Protein AF-A0A7Y5G5Z8-F1 (afdb_monomer_lite)

Radius of gyration: 13.26 Å; chains: 1; bounding box: 36×25×39 Å

Foldseek 3Di:
DPPLLVVLLVLLVVLLVQQVPDLQCLQVSCQQCLLSLLPRDLVSFDPVLSVVSVVSNVLSVVQDDPPSPTRNGSPPDDSVVSVVVSVSSVVRSVVSVVVVVD

Structure (mmCIF, N/CA/C/O backbone):
data_AF-A0A7Y5G5Z8-F1
#
_entry.id   AF-A0A7Y5G5Z8-F1
#
loop_
_atom_site.group_PDB
_atom_site.id
_atom_site.type_symbol
_atom_site.label_atom_id
_atom_site.label_alt_id
_atom_site.label_comp_id
_atom_site.label_asym_id
_atom_site.label_entity_id
_atom_site.label_seq_id
_atom_site.pdbx_PDB_ins_code
_atom_site.Cartn_x
_atom_site.Cartn_y
_atom_site.Cartn_z
_atom_site.occupancy
_atom_site.B_iso_or_equiv
_atom_site.auth_seq_id
_atom_site.auth_comp_id
_atom_site.auth_asym_id
_atom_site.auth_atom_id
_atom_site.pdbx_PDB_model_num
ATOM 1 N N . MET A 1 1 ? -19.554 -0.733 12.398 1.00 53.22 1 MET A N 1
ATOM 2 C CA . MET A 1 1 ? -18.325 -0.384 11.650 1.00 53.22 1 MET A CA 1
ATOM 3 C C . MET A 1 1 ? -17.084 -1.178 12.110 1.00 53.22 1 MET A C 1
ATOM 5 O O . MET A 1 1 ? -15.979 -0.730 11.872 1.00 53.22 1 MET A O 1
ATOM 9 N N . GLY A 1 2 ? -17.213 -2.371 12.723 1.00 64.38 2 GLY A N 1
ATOM 10 C CA . GLY A 1 2 ? -16.061 -3.050 13.360 1.00 64.38 2 GLY A CA 1
ATOM 11 C C . GLY A 1 2 ? -15.370 -4.168 12.562 1.00 64.38 2 GLY A C 1
ATOM 12 O O . GLY A 1 2 ? -14.184 -4.398 12.748 1.00 64.38 2 GLY A O 1
ATOM 13 N N . GLN A 1 3 ? -16.068 -4.875 11.665 1.00 76.31 3 GLN A N 1
ATOM 14 C CA . GLN A 1 3 ? -15.500 -6.086 11.041 1.00 76.31 3 GLN A CA 1
ATOM 15 C C . GLN A 1 3 ? -14.611 -5.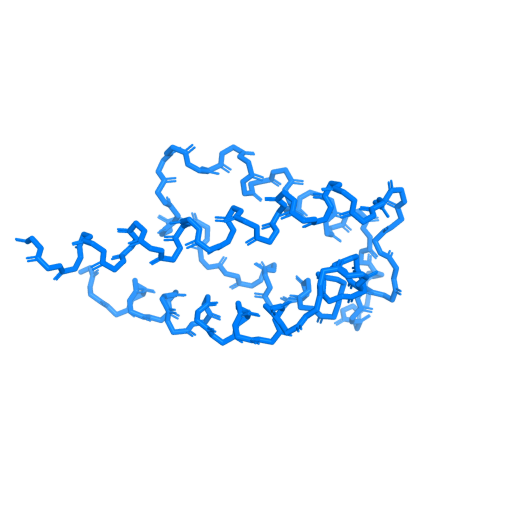798 9.821 1.00 76.31 3 GLN A C 1
ATOM 17 O O . GLN A 1 3 ? -13.586 -6.451 9.646 1.00 76.31 3 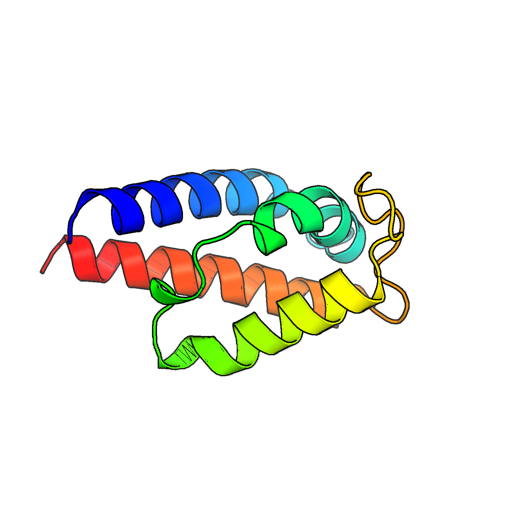GLN A O 1
ATOM 22 N N . MET A 1 4 ? -14.972 -4.810 8.993 1.00 82.06 4 MET A N 1
ATOM 23 C CA . MET A 1 4 ? -14.214 -4.485 7.776 1.00 82.06 4 MET A CA 1
ATOM 24 C C . MET A 1 4 ? -12.879 -3.796 8.097 1.00 82.06 4 MET A C 1
ATOM 26 O O . MET A 1 4 ? -11.854 -4.142 7.511 1.00 82.06 4 MET A O 1
ATOM 30 N N . LYS A 1 5 ? -12.868 -2.900 9.093 1.00 82.31 5 LYS A N 1
ATOM 31 C CA . LYS A 1 5 ? -11.648 -2.276 9.619 1.00 82.31 5 LYS A CA 1
ATOM 32 C C . LYS A 1 5 ? -10.682 -3.311 10.208 1.00 82.31 5 LYS A C 1
ATOM 34 O O . LYS A 1 5 ? -9.513 -3.325 9.833 1.00 82.31 5 LYS A O 1
ATOM 39 N N . ALA A 1 6 ? -11.168 -4.230 11.049 1.00 86.06 6 ALA A N 1
ATOM 40 C CA . ALA A 1 6 ? -10.349 -5.315 11.601 1.00 86.06 6 ALA A CA 1
ATOM 41 C C . ALA A 1 6 ? -9.750 -6.206 10.496 1.00 86.06 6 ALA A C 1
ATOM 43 O O . ALA A 1 6 ? -8.559 -6.517 10.520 1.00 86.06 6 ALA A O 1
ATOM 44 N N . TYR A 1 7 ? -10.548 -6.539 9.475 1.00 88.88 7 TYR A N 1
ATOM 45 C CA . TYR A 1 7 ? -10.074 -7.257 8.291 1.00 88.88 7 TYR A CA 1
ATOM 46 C C . TYR A 1 7 ? -8.976 -6.486 7.539 1.00 88.88 7 TYR A C 1
ATOM 48 O O . TYR A 1 7 ? -7.956 -7.072 7.172 1.00 88.88 7 TYR A O 1
ATOM 56 N N . LEU A 1 8 ? -9.140 -5.173 7.330 1.00 89.44 8 LEU A N 1
ATOM 57 C CA . LEU A 1 8 ? -8.119 -4.334 6.697 1.00 89.44 8 LEU A CA 1
ATOM 58 C C . LEU A 1 8 ? -6.815 -4.330 7.506 1.00 89.44 8 LEU A C 1
ATOM 60 O O . LEU A 1 8 ? -5.745 -4.521 6.928 1.00 89.44 8 LEU A O 1
ATOM 64 N N . ILE A 1 9 ? -6.892 -4.161 8.829 1.00 90.25 9 ILE A N 1
ATOM 65 C CA . ILE A 1 9 ? -5.722 -4.177 9.719 1.00 90.25 9 ILE A CA 1
ATOM 66 C C . ILE A 1 9 ? -5.000 -5.526 9.638 1.00 90.25 9 ILE A C 1
ATOM 68 O O . ILE A 1 9 ? -3.775 -5.557 9.500 1.00 90.25 9 ILE A O 1
ATOM 72 N N . GLU A 1 10 ? -5.735 -6.640 9.681 1.00 91.06 10 GLU A N 1
ATOM 73 C CA . GLU A 1 10 ? -5.168 -7.986 9.559 1.00 91.06 10 GLU A CA 1
ATOM 74 C C . GLU A 1 10 ? -4.454 -8.173 8.210 1.00 91.06 10 GLU A C 1
ATOM 76 O O . GLU A 1 10 ? -3.307 -8.632 8.156 1.00 91.06 10 GLU A O 1
ATOM 81 N N . LYS A 1 11 ? -5.095 -7.757 7.110 1.00 90.81 11 LYS A N 1
ATOM 82 C CA . LYS A 1 11 ? -4.518 -7.852 5.763 1.00 90.81 11 LYS A CA 1
ATOM 83 C C . LYS A 1 11 ? -3.278 -6.982 5.603 1.00 90.81 11 LYS A C 1
ATOM 85 O O . LYS A 1 11 ? -2.268 -7.483 5.105 1.00 90.81 11 LYS A O 1
ATOM 90 N N . LEU A 1 12 ? -3.325 -5.729 6.055 1.00 91.69 12 LEU A N 1
ATOM 91 C CA . LEU A 1 12 ? -2.174 -4.826 6.042 1.00 91.69 12 LEU A CA 1
ATOM 92 C C . LEU A 1 12 ? -1.030 -5.370 6.893 1.00 91.69 12 LEU A C 1
ATOM 94 O O . LEU A 1 12 ? 0.102 -5.375 6.427 1.00 91.69 12 LEU A O 1
ATOM 98 N N . SER A 1 13 ? -1.319 -5.912 8.078 1.00 90.75 13 SER A N 1
ATOM 99 C CA . SER A 1 13 ? -0.318 -6.556 8.934 1.00 90.75 13 SER A CA 1
ATOM 100 C C . SER A 1 13 ? 0.385 -7.707 8.208 1.00 90.75 13 SER A C 1
ATOM 102 O O . SER A 1 13 ? 1.615 -7.780 8.194 1.00 90.75 13 SER A O 1
ATOM 104 N N . GLY A 1 14 ? -0.374 -8.571 7.524 1.00 89.88 14 GLY A N 1
ATOM 105 C CA . GLY A 1 14 ? 0.187 -9.666 6.732 1.00 89.88 14 GLY A CA 1
ATOM 106 C C . GLY A 1 14 ? 1.029 -9.192 5.541 1.00 89.88 14 GLY A C 1
ATOM 107 O O . GLY A 1 14 ? 2.115 -9.726 5.310 1.00 89.88 14 GLY A O 1
ATOM 108 N N . ILE A 1 15 ? 0.548 -8.192 4.798 1.00 89.12 15 ILE A N 1
ATOM 109 C CA . ILE A 1 15 ? 1.268 -7.583 3.667 1.00 89.12 15 ILE A CA 1
ATOM 110 C C . ILE A 1 15 ? 2.574 -6.943 4.159 1.00 89.12 15 ILE A C 1
ATOM 112 O O . ILE A 1 15 ? 3.653 -7.258 3.657 1.00 89.12 15 ILE A O 1
ATOM 116 N N . ASN A 1 16 ? 2.497 -6.106 5.192 1.00 88.19 16 ASN A N 1
ATOM 117 C CA . ASN A 1 16 ? 3.637 -5.392 5.752 1.00 88.19 16 ASN A CA 1
ATOM 118 C C . ASN A 1 16 ? 4.684 -6.343 6.330 1.00 88.19 16 ASN A C 1
ATOM 120 O O . ASN A 1 16 ? 5.860 -6.175 6.019 1.00 88.19 16 ASN A O 1
ATOM 124 N N . TYR A 1 17 ? 4.280 -7.384 7.066 1.00 86.69 17 TYR A N 1
ATOM 125 C CA . TYR A 1 17 ? 5.191 -8.420 7.570 1.00 86.69 17 TYR A CA 1
ATOM 126 C C . TYR A 1 17 ? 6.005 -9.084 6.448 1.00 86.69 17 TYR A C 1
ATOM 128 O O . TYR A 1 17 ? 7.208 -9.304 6.584 1.00 86.69 17 TYR A O 1
ATOM 136 N N . ARG A 1 18 ? 5.378 -9.363 5.296 1.00 84.00 18 ARG A N 1
ATOM 137 C CA . ARG A 1 18 ? 6.073 -9.938 4.133 1.00 84.00 18 ARG A CA 1
ATOM 138 C C . ARG A 1 18 ? 6.976 -8.928 3.413 1.00 84.00 18 ARG A C 1
ATOM 140 O O . ARG A 1 18 ? 7.902 -9.337 2.709 1.00 84.00 18 ARG A O 1
ATOM 147 N N . MET A 1 19 ? 6.776 -7.622 3.602 1.00 82.62 19 MET A N 1
ATOM 148 C CA . MET A 1 19 ? 7.568 -6.568 2.953 1.00 82.62 19 MET A CA 1
ATOM 149 C C . MET A 1 19 ? 8.736 -6.031 3.798 1.00 82.62 19 MET A C 1
ATOM 151 O O . MET A 1 19 ? 9.768 -5.684 3.226 1.00 82.62 19 MET A O 1
ATOM 155 N N . THR A 1 20 ? 8.632 -5.991 5.128 1.00 70.50 20 THR A N 1
ATOM 156 C CA . THR A 1 20 ? 9.616 -5.344 6.027 1.00 70.50 20 THR A CA 1
ATOM 157 C C . THR A 1 20 ? 10.969 -6.044 6.137 1.00 70.50 20 THR A C 1
ATOM 159 O O . THR A 1 20 ? 11.902 -5.475 6.693 1.00 70.50 20 THR A O 1
ATOM 162 N N . VAL A 1 21 ? 11.126 -7.250 5.589 1.00 59.56 21 VAL A N 1
ATOM 163 C CA . VAL A 1 21 ? 12.326 -8.054 5.855 1.00 59.56 21 VAL A CA 1
ATOM 164 C C . VAL A 1 21 ? 13.594 -7.505 5.167 1.00 59.56 21 VAL A C 1
ATOM 166 O O . VAL A 1 21 ? 14.658 -7.664 5.747 1.00 59.56 21 VAL A O 1
ATOM 169 N N . HIS A 1 22 ? 13.537 -6.804 4.013 1.00 64.38 22 HIS A N 1
ATOM 170 C CA . HIS A 1 22 ? 14.735 -6.205 3.364 1.00 64.38 22 HIS A CA 1
ATOM 171 C C . HIS A 1 22 ? 14.423 -5.019 2.415 1.00 64.38 22 HIS A C 1
ATOM 173 O O . HIS A 1 22 ? 13.663 -5.189 1.459 1.00 64.38 22 HIS A O 1
ATOM 179 N N . GLU A 1 23 ? 15.087 -3.862 2.590 1.00 62.19 23 GLU A N 1
ATOM 180 C CA . GLU A 1 23 ? 14.897 -2.648 1.757 1.00 62.19 23 GLU A CA 1
ATOM 181 C C . GLU A 1 23 ? 15.443 -2.767 0.318 1.00 62.19 23 GLU A C 1
ATOM 183 O O . GLU A 1 23 ? 14.879 -2.185 -0.612 1.00 62.19 23 GLU A O 1
ATOM 188 N N . GLY A 1 24 ? 16.510 -3.550 0.106 1.00 74.38 24 GLY A N 1
ATOM 189 C CA . GLY A 1 24 ? 17.153 -3.724 -1.209 1.00 74.38 24 GLY A CA 1
ATOM 190 C C . GLY A 1 24 ? 16.246 -4.338 -2.286 1.00 74.38 24 GLY A C 1
ATOM 191 O O . GLY A 1 24 ? 16.482 -4.137 -3.476 1.00 74.38 24 GLY A O 1
ATOM 192 N N . ASP A 1 25 ? 15.164 -5.001 -1.867 1.00 82.56 25 ASP A N 1
ATOM 193 C CA . ASP A 1 25 ? 14.192 -5.689 -2.723 1.00 82.56 25 ASP A CA 1
ATOM 194 C C . ASP A 1 25 ? 12.792 -5.053 -2.686 1.00 82.56 25 ASP A C 1
ATOM 196 O O . ASP A 1 25 ? 11.809 -5.686 -3.081 1.00 82.56 25 ASP A O 1
ATOM 200 N N . ALA A 1 26 ? 12.673 -3.799 -2.234 1.00 85.12 26 ALA A N 1
ATOM 201 C CA . ALA A 1 26 ? 11.389 -3.117 -2.051 1.00 85.12 26 ALA A CA 1
ATOM 202 C C . ALA A 1 26 ? 10.454 -3.226 -3.269 1.00 85.12 26 ALA A C 1
ATOM 204 O O . ALA A 1 26 ? 9.281 -3.564 -3.121 1.00 85.12 26 ALA A O 1
ATOM 205 N N . LYS A 1 27 ? 10.970 -3.020 -4.490 1.00 86.50 27 LYS A N 1
ATOM 206 C CA . LYS A 1 27 ? 10.174 -3.160 -5.719 1.00 86.50 27 LYS A CA 1
ATOM 207 C C . LYS A 1 27 ? 9.629 -4.578 -5.889 1.00 86.50 27 LYS A C 1
ATOM 209 O O . LYS A 1 27 ? 8.455 -4.748 -6.204 1.00 86.50 27 LYS A O 1
ATOM 214 N N . ARG A 1 28 ? 10.486 -5.590 -5.721 1.00 85.12 28 ARG A N 1
ATOM 215 C CA . ARG A 1 28 ? 10.109 -6.999 -5.883 1.00 85.12 28 ARG A CA 1
ATOM 216 C C . ARG A 1 28 ? 9.052 -7.389 -4.854 1.00 85.12 28 ARG A C 1
ATOM 218 O O . ARG A 1 28 ? 8.082 -8.043 -5.211 1.00 85.12 28 ARG A O 1
ATOM 225 N N . ARG A 1 29 ? 9.220 -6.964 -3.602 1.00 86.06 29 ARG A N 1
ATOM 226 C CA . ARG A 1 29 ? 8.271 -7.241 -2.515 1.00 86.06 29 ARG A CA 1
ATOM 227 C C . ARG A 1 29 ? 6.917 -6.587 -2.764 1.00 86.06 29 ARG A C 1
ATOM 229 O O . ARG A 1 29 ? 5.900 -7.266 -2.683 1.00 86.06 29 ARG A O 1
ATOM 236 N N . LEU A 1 30 ? 6.918 -5.315 -3.164 1.00 87.94 30 LEU A N 1
ATOM 237 C CA . LEU A 1 30 ? 5.692 -4.615 -3.536 1.00 8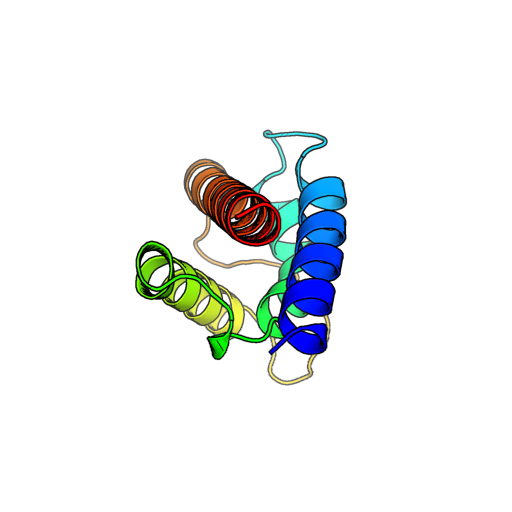7.94 30 LEU A CA 1
ATOM 238 C C . LEU A 1 30 ? 4.995 -5.300 -4.721 1.00 87.94 30 LEU A C 1
ATOM 240 O O . LEU A 1 30 ? 3.780 -5.438 -4.712 1.00 87.94 30 LEU A O 1
ATOM 244 N N . ALA A 1 31 ? 5.752 -5.780 -5.713 1.00 86.75 31 ALA A N 1
ATOM 245 C CA . ALA A 1 31 ? 5.201 -6.513 -6.854 1.00 86.75 31 ALA A CA 1
ATOM 246 C C . ALA A 1 31 ? 4.555 -7.852 -6.448 1.00 86.75 31 ALA A C 1
ATOM 248 O O . ALA A 1 31 ? 3.472 -8.177 -6.924 1.00 86.75 31 ALA A O 1
ATOM 249 N N . VAL A 1 32 ? 5.181 -8.609 -5.541 1.00 86.69 32 VAL A N 1
ATOM 250 C CA . VAL A 1 32 ? 4.627 -9.876 -5.027 1.00 86.69 32 VAL A CA 1
ATOM 251 C C . VAL A 1 32 ? 3.303 -9.650 -4.292 1.00 86.69 32 VAL A C 1
ATOM 253 O O . VAL A 1 32 ? 2.365 -10.424 -4.468 1.00 86.69 32 VAL A O 1
ATOM 256 N N . GLU A 1 33 ? 3.204 -8.573 -3.512 1.00 88.94 33 GLU A N 1
ATOM 257 C CA . GLU A 1 33 ? 2.006 -8.254 -2.727 1.00 88.94 33 GLU A CA 1
ATOM 258 C C . GLU A 1 33 ? 0.974 -7.403 -3.472 1.00 88.94 33 GLU A C 1
ATOM 260 O O . GLU A 1 33 ? -0.124 -7.198 -2.964 1.00 88.94 33 GLU A O 1
ATOM 265 N N . ALA A 1 34 ? 1.274 -6.917 -4.674 1.00 88.81 34 ALA A N 1
ATOM 266 C CA . ALA A 1 34 ? 0.424 -5.964 -5.382 1.00 88.81 34 ALA A CA 1
ATOM 267 C C . ALA A 1 34 ? -1.007 -6.472 -5.619 1.00 88.81 34 ALA A C 1
ATOM 269 O O . ALA A 1 34 ? -1.949 -5.697 -5.490 1.00 88.81 34 ALA A O 1
ATOM 270 N N . ALA A 1 35 ? -1.196 -7.770 -5.879 1.00 86.88 35 ALA A N 1
ATOM 271 C CA . ALA A 1 35 ? -2.536 -8.355 -5.972 1.00 86.88 35 ALA A CA 1
ATOM 272 C C . ALA A 1 35 ? -3.296 -8.276 -4.632 1.00 86.88 35 ALA A C 1
ATOM 274 O O . ALA A 1 35 ? -4.473 -7.932 -4.609 1.00 86.88 35 ALA A O 1
ATOM 275 N N . ASN A 1 36 ? -2.618 -8.526 -3.507 1.00 89.44 36 ASN A N 1
ATOM 276 C CA . ASN A 1 36 ? -3.213 -8.410 -2.173 1.00 89.44 36 ASN A CA 1
ATOM 277 C C . ASN A 1 36 ? -3.523 -6.950 -1.817 1.00 89.44 36 ASN A C 1
ATOM 279 O O . ASN A 1 36 ? -4.567 -6.680 -1.233 1.00 89.44 36 ASN A O 1
ATOM 283 N N . ILE A 1 37 ? -2.644 -6.019 -2.202 1.00 90.94 37 ILE A N 1
ATOM 284 C CA . ILE A 1 37 ? -2.836 -4.573 -2.021 1.00 90.94 37 ILE A CA 1
ATOM 285 C C . ILE A 1 37 ? -4.044 -4.084 -2.830 1.00 90.94 37 ILE A C 1
ATOM 287 O O . ILE A 1 37 ? -4.856 -3.315 -2.322 1.00 90.94 37 ILE A O 1
ATOM 291 N N . PHE A 1 38 ? -4.199 -4.554 -4.070 1.00 89.44 38 PHE A N 1
ATOM 292 C CA . PHE A 1 38 ? -5.309 -4.167 -4.944 1.00 89.44 38 PHE A CA 1
ATOM 293 C C . PHE A 1 38 ? -6.684 -4.599 -4.411 1.00 89.44 38 PHE A C 1
ATOM 295 O O . PHE A 1 38 ? -7.686 -3.946 -4.691 1.00 89.44 38 PHE A O 1
ATOM 302 N N . LEU A 1 39 ? -6.728 -5.673 -3.617 1.00 89.00 39 LEU A N 1
ATOM 303 C CA . LEU A 1 39 ? -7.947 -6.211 -3.006 1.00 89.00 39 LEU A CA 1
ATOM 304 C C . LEU A 1 39 ? -8.317 -5.555 -1.665 1.00 89.00 39 LEU A C 1
ATOM 306 O O . LEU A 1 39 ? -9.305 -5.956 -1.048 1.00 89.00 39 LEU A O 1
ATOM 310 N N . LEU A 1 40 ? -7.541 -4.582 -1.182 1.00 90.50 40 LEU A N 1
ATOM 311 C CA . LEU A 1 40 ? -7.847 -3.911 0.080 1.00 90.50 40 LEU A CA 1
ATOM 312 C C . LEU A 1 40 ? -9.103 -3.021 -0.049 1.00 90.50 40 LEU A C 1
ATOM 314 O O . LEU A 1 40 ? -9.284 -2.344 -1.067 1.00 90.50 40 LEU A O 1
ATOM 318 N N . PRO A 1 41 ? -9.972 -2.979 0.980 1.00 89.25 41 PRO A N 1
ATOM 319 C CA . PRO A 1 41 ? -11.155 -2.123 0.989 1.00 89.25 41 PRO A CA 1
ATOM 320 C C . PRO A 1 41 ? -10.759 -0.639 1.047 1.00 89.25 41 PRO A C 1
ATOM 322 O O . PRO A 1 41 ? -10.486 -0.093 2.110 1.00 89.25 41 PRO A O 1
ATOM 325 N N . LYS A 1 42 ? -10.756 0.033 -0.111 1.00 88.19 42 LYS A N 1
ATOM 326 C CA . LYS A 1 42 ? -10.314 1.436 -0.253 1.00 88.19 42 LYS A CA 1
ATOM 327 C C . LYS A 1 42 ? -11.075 2.430 0.636 1.00 88.19 42 LYS A C 1
ATOM 329 O O . LYS A 1 42 ? -10.500 3.422 1.048 1.00 88.19 42 LYS A O 1
ATOM 334 N N . HIS A 1 43 ? -12.348 2.155 0.921 1.00 87.75 43 HIS A N 1
ATOM 335 C CA . HIS A 1 43 ? -13.222 3.013 1.733 1.00 87.75 43 HIS A CA 1
ATOM 336 C C . HIS A 1 43 ? -12.887 2.997 3.232 1.00 87.75 43 HIS A C 1
ATOM 338 O O . HIS A 1 43 ? -13.421 3.807 3.977 1.00 87.75 43 HIS A O 1
ATOM 344 N N . GLU A 1 44 ? -12.041 2.066 3.673 1.00 89.62 44 GLU A N 1
ATOM 345 C CA . GLU A 1 44 ? -11.566 1.971 5.058 1.00 89.62 44 GLU A CA 1
ATOM 346 C C . GLU A 1 44 ? -10.177 2.619 5.230 1.00 89.62 44 GLU A C 1
ATOM 348 O O . GLU A 1 44 ? -9.600 2.573 6.313 1.00 89.62 44 GLU A O 1
ATOM 353 N N . ILE A 1 45 ? -9.604 3.192 4.165 1.00 91.62 45 ILE A N 1
ATOM 354 C CA . ILE A 1 45 ? -8.317 3.893 4.220 1.00 91.62 45 ILE A CA 1
ATOM 355 C C . ILE A 1 45 ? -8.544 5.290 4.817 1.00 91.62 45 ILE A C 1
ATOM 357 O O . ILE A 1 45 ? -9.469 5.973 4.379 1.00 91.62 45 ILE A O 1
ATOM 361 N N . PRO A 1 46 ? -7.718 5.750 5.777 1.00 92.50 46 PRO A N 1
ATOM 362 C CA . PRO A 1 46 ? -7.853 7.096 6.326 1.00 92.50 46 PRO A CA 1
ATOM 363 C C . PRO A 1 46 ? -7.688 8.179 5.248 1.00 92.50 46 PRO A C 1
ATOM 365 O O . PRO A 1 46 ? -6.863 8.050 4.333 1.00 92.50 46 PRO A O 1
ATOM 368 N N . VAL A 1 47 ? -8.477 9.250 5.364 1.00 92.00 47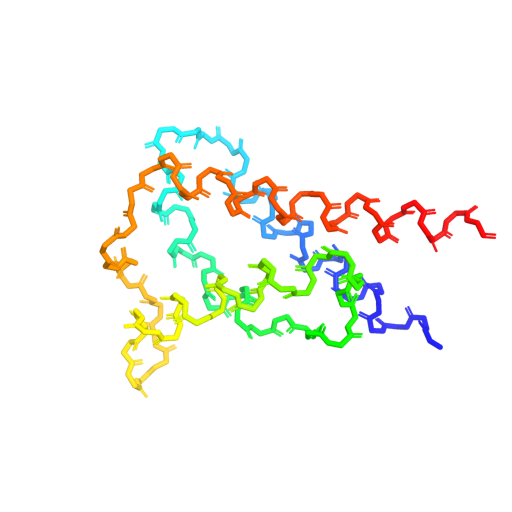 VAL A N 1
ATOM 369 C CA . VAL A 1 47 ? -8.642 10.303 4.343 1.00 92.00 47 VAL A CA 1
ATOM 370 C C . VAL A 1 47 ? -7.308 10.956 3.960 1.00 92.00 47 VAL A C 1
ATOM 372 O O . VAL A 1 47 ? -7.059 11.263 2.794 1.00 92.00 47 VAL A O 1
ATOM 375 N N . GLU A 1 48 ? -6.408 11.129 4.921 1.00 93.75 48 GLU A N 1
ATOM 376 C CA . GLU A 1 48 ? -5.072 11.693 4.739 1.00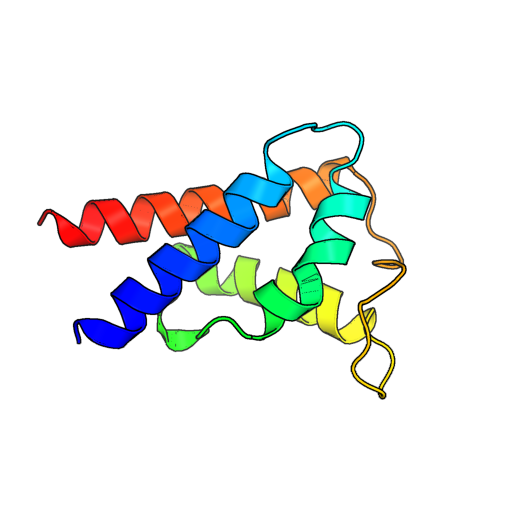 93.75 48 GLU A CA 1
ATOM 377 C C . GLU A 1 48 ? -4.168 10.851 3.819 1.00 93.75 48 GLU A C 1
ATOM 379 O O . GLU A 1 48 ? -3.255 11.393 3.187 1.00 93.75 48 GLU A O 1
ATOM 384 N N . TYR A 1 49 ? -4.447 9.550 3.683 1.00 94.88 49 TYR A N 1
ATOM 385 C CA . TYR A 1 49 ? -3.674 8.619 2.861 1.00 94.88 49 TYR A CA 1
ATOM 386 C C . TYR A 1 49 ? -4.353 8.257 1.535 1.00 94.88 49 TYR A C 1
ATOM 388 O O . TYR A 1 49 ? -3.672 7.758 0.634 1.00 94.88 49 TYR A O 1
ATOM 396 N N . GLU A 1 50 ? -5.652 8.529 1.366 1.00 93.06 50 GLU A N 1
ATOM 397 C CA . GLU A 1 50 ? -6.451 8.111 0.200 1.00 93.06 50 GLU A CA 1
ATOM 398 C C . GLU A 1 50 ? -5.780 8.436 -1.139 1.00 93.06 50 GLU A C 1
ATOM 400 O O . GLU A 1 50 ? -5.642 7.570 -2.003 1.00 93.06 50 GLU A O 1
ATOM 405 N N . LYS A 1 51 ? -5.297 9.672 -1.313 1.00 93.81 51 LYS A N 1
ATOM 406 C CA . LYS A 1 51 ? -4.670 10.111 -2.570 1.00 93.81 51 LYS A CA 1
ATOM 407 C C . LYS A 1 51 ? -3.399 9.324 -2.895 1.00 93.81 51 LYS A C 1
ATOM 409 O O . LYS A 1 51 ? -3.150 8.984 -4.051 1.00 93.81 51 LYS A O 1
ATOM 414 N N . GLN A 1 52 ? -2.570 9.068 -1.887 1.00 93.75 52 GLN A N 1
ATOM 415 C CA . GLN A 1 52 ? -1.314 8.337 -2.057 1.00 93.75 52 GLN A CA 1
ATOM 416 C C . GLN A 1 52 ? -1.588 6.851 -2.304 1.00 93.75 52 GLN A C 1
ATOM 418 O O . GLN A 1 52 ? -0.931 6.230 -3.141 1.00 93.75 52 GLN A O 1
ATOM 423 N N . PHE A 1 53 ? -2.592 6.305 -1.616 1.00 94.50 53 PHE A N 1
ATOM 424 C CA . PHE A 1 53 ? -3.035 4.929 -1.775 1.00 94.50 53 PHE A CA 1
ATOM 425 C C . PHE A 1 53 ? -3.651 4.688 -3.158 1.00 94.50 53 PHE A C 1
ATOM 427 O O . PHE A 1 53 ? -3.312 3.708 -3.818 1.00 94.50 53 PHE A O 1
ATOM 434 N N . GLN A 1 54 ? -4.467 5.615 -3.663 1.00 93.75 54 GLN A N 1
ATOM 435 C CA . GLN A 1 54 ? -4.997 5.536 -5.023 1.00 93.75 54 GLN A CA 1
ATOM 436 C C . GLN A 1 54 ? -3.872 5.565 -6.069 1.00 93.75 54 GLN A C 1
ATOM 438 O O . GLN A 1 54 ? -3.873 4.737 -6.973 1.00 93.75 54 GLN A O 1
ATOM 443 N N . GLY A 1 55 ? -2.851 6.413 -5.900 1.00 91.81 55 GLY A N 1
ATOM 444 C CA . GLY A 1 55 ? -1.688 6.417 -6.798 1.00 91.81 55 GLY A CA 1
ATOM 445 C C . GLY A 1 55 ? -0.901 5.096 -6.807 1.00 91.81 55 GLY A C 1
ATOM 446 O O . GLY A 1 55 ? -0.366 4.698 -7.843 1.00 91.81 55 GLY A O 1
ATOM 447 N N . LEU A 1 56 ? -0.853 4.381 -5.676 1.00 91.88 56 LEU A N 1
ATOM 448 C CA . LEU A 1 56 ? -0.303 3.024 -5.614 1.00 91.88 56 LEU A CA 1
ATOM 449 C C . LEU A 1 56 ? -1.165 2.035 -6.410 1.00 91.88 56 LEU A C 1
ATOM 451 O O . LEU A 1 56 ? -0.628 1.212 -7.151 1.00 91.88 56 LEU A O 1
ATOM 455 N N . LEU A 1 57 ? -2.487 2.121 -6.276 1.00 91.00 57 LEU A N 1
ATOM 456 C CA . LEU A 1 57 ? -3.423 1.252 -6.985 1.00 91.00 57 LEU A CA 1
ATOM 457 C C . LEU A 1 57 ? -3.364 1.463 -8.498 1.00 91.00 57 LEU A C 1
ATOM 459 O O . LEU A 1 57 ? -3.276 0.475 -9.219 1.00 91.00 57 LEU A O 1
ATOM 463 N N . ASP A 1 58 ? -3.314 2.712 -8.962 1.00 90.00 58 ASP A N 1
ATOM 464 C CA . ASP A 1 58 ? -3.174 3.045 -10.387 1.00 90.00 58 ASP A CA 1
ATOM 465 C C . ASP A 1 58 ? -1.879 2.451 -10.966 1.00 90.00 58 ASP A C 1
ATOM 467 O O . ASP A 1 58 ? -1.847 1.908 -12.072 1.00 90.00 58 ASP A O 1
ATOM 471 N N . LEU A 1 59 ? -0.788 2.510 -10.194 1.00 89.00 59 LEU A N 1
ATOM 472 C CA . LEU A 1 59 ? 0.501 1.941 -10.584 1.00 89.00 59 LEU A CA 1
ATOM 473 C C . LEU A 1 59 ? 0.445 0.413 -10.686 1.00 89.00 59 LEU A C 1
ATOM 475 O O . LEU A 1 59 ? 1.024 -0.176 -11.607 1.00 89.00 59 LEU A O 1
ATOM 479 N N . ILE A 1 60 ? -0.221 -0.228 -9.726 1.00 88.25 60 ILE A N 1
ATOM 480 C CA . ILE A 1 60 ? -0.433 -1.675 -9.709 1.00 88.25 60 ILE A CA 1
ATOM 481 C C . ILE A 1 60 ? -1.308 -2.091 -10.895 1.00 88.25 60 ILE A C 1
ATOM 483 O O . ILE A 1 60 ? -0.934 -3.010 -11.619 1.00 88.25 60 ILE A O 1
ATOM 487 N N . GLU A 1 61 ? -2.422 -1.399 -11.123 1.00 86.12 61 GLU A N 1
ATOM 488 C CA . GLU A 1 61 ? -3.363 -1.655 -12.215 1.00 86.12 61 GLU A CA 1
ATOM 489 C C . GLU A 1 61 ? -2.674 -1.545 -13.579 1.00 86.12 61 GLU A C 1
ATOM 491 O O . GLU A 1 61 ? -2.737 -2.480 -14.374 1.00 86.12 61 GLU A O 1
ATOM 496 N N . ALA A 1 62 ? -1.889 -0.487 -13.801 1.00 84.50 62 ALA A N 1
ATOM 497 C CA . ALA A 1 62 ? -1.085 -0.318 -15.014 1.00 84.50 62 ALA A CA 1
ATOM 498 C C . ALA A 1 62 ? -0.023 -1.420 -15.221 1.00 84.50 62 ALA A C 1
ATOM 500 O O . ALA A 1 62 ? 0.511 -1.580 -16.321 1.00 84.50 62 ALA A O 1
ATOM 501 N N . SER A 1 63 ? 0.314 -2.166 -14.165 1.00 80.44 63 SER A N 1
ATOM 502 C CA . SER A 1 63 ? 1.346 -3.207 -14.169 1.00 80.44 63 SER A CA 1
ATOM 503 C C . SER A 1 63 ? 0.790 -4.635 -14.147 1.00 80.44 63 SER A C 1
ATOM 505 O O . SER A 1 63 ? 1.566 -5.580 -14.325 1.00 80.44 63 SER A O 1
ATOM 507 N N . MET A 1 64 ? -0.513 -4.828 -13.918 1.00 75.81 64 MET A N 1
ATOM 508 C CA . MET A 1 64 ? -1.132 -6.153 -13.890 1.00 75.81 64 MET A CA 1
ATOM 509 C C . MET A 1 64 ? -1.518 -6.610 -15.305 1.00 75.81 64 MET A C 1
ATOM 511 O O . MET A 1 64 ? -2.127 -5.851 -16.058 1.00 75.81 64 MET A O 1
ATOM 515 N N . PRO A 1 65 ? -1.193 -7.854 -15.708 1.00 64.44 65 PRO A N 1
ATOM 516 C CA . PRO A 1 65 ? -1.777 -8.424 -16.913 1.00 64.44 65 PRO A CA 1
ATOM 517 C C . PRO A 1 65 ? -3.283 -8.629 -16.696 1.00 64.44 65 PRO A C 1
ATOM 519 O O . PRO A 1 65 ? -3.700 -9.036 -15.612 1.00 64.44 65 PRO A O 1
ATOM 522 N N . PHE A 1 66 ? -4.085 -8.432 -17.748 1.00 56.56 66 PHE A N 1
ATOM 523 C CA . PHE A 1 66 ? -5.555 -8.571 -17.753 1.00 56.56 66 PHE A CA 1
ATOM 524 C C . PHE A 1 66 ? -6.096 -9.927 -17.234 1.00 56.56 66 PHE A C 1
ATOM 526 O O . PHE A 1 66 ? -7.299 -10.075 -17.049 1.00 56.56 66 PHE A O 1
ATOM 533 N N . ASN A 1 67 ? -5.224 -10.903 -16.954 1.00 57.62 67 ASN A N 1
ATOM 534 C CA . ASN A 1 67 ? -5.574 -12.277 -16.593 1.00 57.62 67 ASN A CA 1
ATOM 535 C C . ASN A 1 67 ? -5.275 -12.626 -15.117 1.00 57.62 67 ASN A C 1
ATOM 537 O O . ASN A 1 67 ? -5.244 -13.801 -14.760 1.00 57.62 67 ASN A O 1
ATOM 541 N N . GLY A 1 68 ? -5.043 -11.631 -14.252 1.00 53.03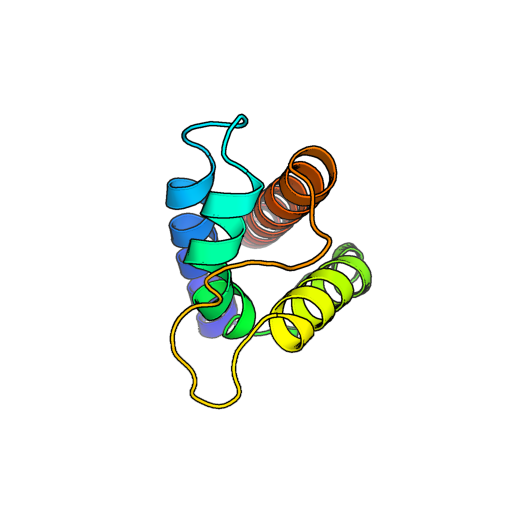 68 GLY A N 1
ATOM 542 C CA . GLY A 1 68 ? -5.187 -11.788 -12.794 1.00 53.03 68 GLY A CA 1
ATOM 543 C C . GLY A 1 68 ? -4.088 -12.562 -12.055 1.00 53.03 68 GLY A C 1
ATOM 544 O O . GLY A 1 68 ? -4.230 -12.824 -10.862 1.00 53.03 68 GLY A O 1
ATOM 545 N N . LEU A 1 69 ? -2.982 -12.911 -12.712 1.00 55.78 69 LEU A N 1
ATOM 546 C CA . LEU A 1 69 ? -1.862 -13.597 -12.068 1.00 55.78 69 LEU A CA 1
ATOM 547 C C . LEU A 1 69 ? -0.698 -12.629 -11.895 1.00 55.78 69 LEU A C 1
ATOM 549 O O . LEU A 1 69 ? -0.099 -12.194 -12.874 1.00 55.78 69 LEU A O 1
ATOM 553 N N . THR A 1 70 ? -0.476 -12.286 -10.624 1.00 55.03 70 THR A N 1
ATOM 554 C CA . THR A 1 70 ? 0.670 -11.612 -9.995 1.00 55.03 70 THR A CA 1
ATOM 555 C C . THR A 1 70 ? 1.456 -10.670 -10.915 1.00 55.03 70 THR A C 1
ATOM 557 O O . THR A 1 70 ? 2.164 -11.147 -11.806 1.00 55.03 70 THR A O 1
ATOM 560 N N . PRO A 1 71 ? 1.435 -9.340 -10.697 1.00 57.66 71 PRO A N 1
ATOM 561 C CA . PRO A 1 71 ? 2.269 -8.443 -11.485 1.00 57.66 71 PRO A CA 1
ATOM 562 C C . PRO A 1 71 ? 3.737 -8.841 -11.309 1.00 57.66 71 PRO A C 1
ATOM 564 O O . PRO A 1 71 ? 4.358 -8.650 -10.267 1.00 57.66 71 PRO A O 1
ATOM 567 N N . THR A 1 72 ? 4.301 -9.428 -12.361 1.00 58.03 72 THR A N 1
ATOM 568 C CA . THR A 1 72 ? 5.683 -9.918 -12.382 1.00 58.03 72 THR A CA 1
ATOM 569 C C . THR A 1 72 ? 6.677 -8.763 -12.415 1.00 58.03 72 THR A C 1
ATOM 571 O O . THR A 1 72 ? 7.856 -8.947 -12.110 1.00 58.03 72 THR A O 1
ATOM 574 N N . ASN A 1 73 ? 6.221 -7.554 -12.768 1.00 67.44 73 ASN A N 1
ATOM 575 C CA . ASN A 1 73 ? 7.056 -6.366 -12.784 1.00 67.44 73 ASN A CA 1
ATOM 576 C C . ASN A 1 73 ? 6.209 -5.086 -12.696 1.00 67.44 73 ASN A C 1
ATOM 578 O O . ASN A 1 73 ? 5.493 -4.760 -13.640 1.00 67.44 73 ASN A O 1
ATOM 582 N N . LEU A 1 74 ? 6.345 -4.324 -11.605 1.00 77.81 74 LEU A N 1
ATOM 583 C CA . LEU A 1 74 ? 5.843 -2.947 -11.536 1.00 77.81 74 LEU A CA 1
ATOM 584 C C . LEU A 1 74 ? 6.706 -2.073 -12.462 1.00 77.81 74 LEU A C 1
ATOM 586 O O . LEU A 1 74 ? 7.791 -1.611 -12.080 1.00 77.81 74 LEU A O 1
ATOM 590 N N . LYS A 1 75 ? 6.300 -1.960 -13.733 1.00 71.00 75 LYS A N 1
ATOM 591 C CA . LYS A 1 75 ? 7.078 -1.277 -14.778 1.00 71.00 75 LYS A CA 1
ATOM 592 C C . LYS A 1 75 ? 7.250 0.197 -14.406 1.00 71.00 75 LYS A C 1
ATOM 594 O O . LYS A 1 75 ? 6.330 0.844 -13.930 1.00 71.00 75 LYS A O 1
ATOM 599 N N . GLY A 1 76 ? 8.460 0.726 -14.587 1.00 72.62 76 GLY A N 1
ATOM 600 C CA . GLY A 1 76 ? 8.784 2.117 -14.239 1.00 72.62 76 GLY A CA 1
ATOM 601 C C . GLY A 1 76 ? 9.011 2.389 -12.745 1.00 72.62 76 GLY A C 1
ATOM 602 O O . GLY A 1 76 ? 9.556 3.439 -12.408 1.00 72.62 76 GLY A O 1
ATOM 603 N N . LEU A 1 77 ? 8.703 1.446 -11.845 1.00 82.31 77 LEU A N 1
ATOM 604 C CA . LEU A 1 77 ? 8.967 1.609 -10.417 1.00 82.31 77 LEU A CA 1
ATOM 605 C C . LEU A 1 77 ? 10.403 1.189 -10.064 1.00 82.31 77 LEU A C 1
ATOM 607 O O . LEU A 1 77 ? 10.827 0.064 -10.339 1.00 82.31 77 LEU A O 1
ATOM 611 N N . ARG A 1 78 ? 11.155 2.099 -9.435 1.00 83.06 78 ARG A N 1
ATOM 612 C CA . ARG A 1 78 ? 12.477 1.832 -8.836 1.00 83.06 78 ARG A CA 1
ATOM 613 C C . ARG A 1 78 ? 12.331 1.545 -7.335 1.00 83.06 78 ARG A C 1
ATOM 615 O O . ARG A 1 78 ? 11.297 1.846 -6.745 1.00 83.06 78 ARG A O 1
ATOM 622 N N . ASN A 1 79 ? 13.381 1.021 -6.702 1.00 81.19 79 ASN A N 1
ATOM 623 C CA . ASN A 1 79 ? 13.366 0.717 -5.266 1.00 81.19 79 ASN A CA 1
ATOM 624 C C . ASN A 1 79 ? 13.042 1.929 -4.367 1.00 81.19 79 ASN A C 1
ATOM 626 O O . ASN A 1 79 ? 12.181 1.771 -3.509 1.00 81.19 79 ASN A O 1
ATOM 630 N N . PRO A 1 80 ? 13.614 3.140 -4.548 1.00 82.69 80 PRO A N 1
ATOM 631 C CA . PRO A 1 80 ? 13.324 4.242 -3.626 1.00 82.69 80 PRO A CA 1
ATOM 632 C C . PRO A 1 80 ? 11.844 4.673 -3.627 1.00 82.69 80 PRO A C 1
ATOM 634 O O . PRO A 1 80 ? 11.272 4.822 -2.549 1.00 82.69 80 PRO A O 1
ATOM 637 N N . PRO A 1 81 ? 11.165 4.809 -4.786 1.00 84.94 81 PRO A N 1
ATOM 638 C CA . PRO A 1 81 ? 9.713 4.983 -4.803 1.00 84.94 81 PRO A CA 1
ATOM 639 C C . PRO A 1 81 ? 8.931 3.794 -4.218 1.00 84.94 81 PRO A C 1
ATOM 641 O O . PRO A 1 81 ? 7.933 4.014 -3.542 1.00 84.94 81 PRO A O 1
ATOM 644 N N . ALA A 1 82 ? 9.387 2.550 -4.412 1.00 86.88 82 ALA A N 1
ATOM 645 C CA . ALA A 1 82 ? 8.749 1.383 -3.795 1.00 86.88 82 ALA A CA 1
ATOM 646 C C . ALA A 1 82 ? 8.825 1.422 -2.258 1.00 86.88 82 ALA A C 1
ATOM 648 O O . ALA A 1 82 ? 7.839 1.122 -1.593 1.00 86.88 82 ALA A O 1
ATOM 649 N N . VAL A 1 83 ? 9.950 1.871 -1.690 1.00 87.31 83 VAL A N 1
ATOM 650 C CA . VAL A 1 83 ? 10.095 2.083 -0.239 1.00 87.31 83 VAL A CA 1
ATOM 651 C C . VAL A 1 83 ? 9.073 3.099 0.273 1.00 87.31 83 VAL A C 1
ATOM 653 O O . VAL A 1 83 ? 8.503 2.890 1.339 1.00 87.31 83 VAL A O 1
ATOM 656 N N . LYS A 1 84 ? 8.791 4.173 -0.480 1.00 90.38 84 LYS A N 1
ATOM 657 C CA . LYS A 1 84 ? 7.757 5.152 -0.094 1.00 90.38 84 LYS A CA 1
ATOM 658 C C . LYS A 1 84 ? 6.373 4.510 0.014 1.00 90.38 84 LYS A C 1
ATOM 660 O O . LYS A 1 84 ? 5.667 4.781 0.974 1.00 90.38 84 LYS A O 1
ATOM 665 N N . TYR A 1 85 ? 6.011 3.637 -0.924 1.00 90.88 85 TYR A N 1
ATOM 666 C CA . TYR A 1 85 ? 4.731 2.928 -0.873 1.00 90.88 85 TYR A CA 1
ATOM 667 C C . TYR A 1 85 ? 4.667 1.873 0.234 1.00 90.88 85 TYR A C 1
ATOM 669 O O . TYR A 1 85 ? 3.622 1.703 0.848 1.00 90.88 85 TYR A O 1
ATOM 677 N N . ILE A 1 86 ? 5.778 1.204 0.547 1.00 90.25 86 ILE A N 1
ATOM 678 C CA . ILE A 1 86 ? 5.841 0.308 1.711 1.00 90.25 86 ILE A CA 1
ATOM 679 C C . ILE A 1 86 ? 5.639 1.103 3.009 1.00 90.25 86 ILE A C 1
ATOM 681 O O . ILE A 1 86 ? 4.872 0.680 3.867 1.00 90.25 86 ILE A O 1
ATOM 685 N N . LYS A 1 87 ? 6.280 2.273 3.140 1.00 90.88 87 LYS A N 1
ATOM 686 C CA . LYS A 1 87 ? 6.091 3.167 4.296 1.00 90.88 87 LYS A CA 1
ATOM 687 C C . LYS A 1 87 ? 4.647 3.648 4.415 1.00 90.88 87 LYS A C 1
ATOM 689 O O . LYS A 1 87 ? 4.078 3.521 5.485 1.00 90.88 87 LYS A O 1
ATOM 694 N N . LEU A 1 88 ? 4.028 4.055 3.306 1.00 93.75 88 LEU A N 1
ATOM 695 C CA . LEU A 1 88 ? 2.605 4.398 3.265 1.00 93.75 88 LEU A CA 1
ATOM 696 C C . LEU A 1 88 ? 1.718 3.286 3.853 1.00 93.75 88 LEU A C 1
ATOM 698 O O . LEU A 1 88 ? 0.839 3.561 4.659 1.00 93.75 88 LEU A O 1
ATOM 702 N N . LEU A 1 89 ? 1.948 2.025 3.474 1.00 93.75 89 LEU A N 1
ATOM 703 C CA . LEU A 1 89 ? 1.159 0.893 3.976 1.00 93.75 89 LEU A CA 1
ATOM 704 C C . LEU A 1 89 ? 1.391 0.625 5.474 1.00 93.75 89 LEU A C 1
ATOM 706 O O . LEU A 1 89 ? 0.474 0.174 6.162 1.00 93.75 89 LEU A O 1
ATOM 710 N N . LEU A 1 90 ? 2.595 0.896 5.986 1.00 92.19 90 LEU A N 1
ATOM 711 C CA . LEU A 1 90 ? 2.908 0.835 7.419 1.00 92.19 90 LEU A CA 1
ATOM 712 C C . LEU A 1 90 ? 2.240 1.974 8.200 1.00 92.19 90 LEU A C 1
ATOM 714 O O . LEU A 1 90 ? 1.713 1.733 9.288 1.00 92.19 90 LEU A O 1
ATOM 718 N N . ASP A 1 91 ? 2.232 3.181 7.637 1.00 93.00 91 ASP A N 1
ATOM 719 C CA . ASP A 1 91 ? 1.612 4.365 8.233 1.00 93.00 91 ASP A CA 1
ATOM 720 C C . ASP A 1 91 ? 0.090 4.176 8.324 1.00 93.00 91 ASP A C 1
ATOM 722 O O . ASP A 1 91 ? -0.467 4.279 9.414 1.00 93.00 91 ASP A O 1
ATOM 726 N N . ILE A 1 92 ? -0.563 3.742 7.234 1.00 93.50 92 ILE A N 1
ATOM 727 C CA . ILE A 1 92 ? -2.000 3.406 7.220 1.00 93.50 92 ILE A CA 1
ATOM 728 C C . ILE A 1 92 ? -2.327 2.356 8.290 1.00 93.50 92 ILE A C 1
ATOM 730 O O . ILE A 1 92 ? -3.290 2.504 9.038 1.00 93.50 92 ILE A O 1
ATOM 734 N N . GLN A 1 93 ? -1.531 1.284 8.389 1.00 92.12 93 GLN A N 1
ATOM 735 C CA . GLN A 1 93 ? -1.752 0.253 9.406 1.00 92.12 93 GLN A CA 1
ATOM 736 C C . GLN A 1 93 ? -1.644 0.826 10.826 1.00 92.12 93 GLN A C 1
ATOM 738 O O . GLN A 1 93 ? -2.423 0.444 11.700 1.00 92.12 93 GLN A O 1
ATOM 743 N N . SER A 1 94 ? -0.656 1.687 11.070 1.00 91.31 94 SER A N 1
ATOM 744 C CA . SER A 1 94 ? -0.423 2.284 12.387 1.00 91.31 94 SER A CA 1
ATOM 745 C C . SER A 1 94 ? -1.577 3.201 12.780 1.00 91.31 94 SER A C 1
ATOM 747 O O . SER A 1 94 ? -2.102 3.076 13.883 1.00 91.31 94 SER A O 1
ATOM 749 N N . GLU A 1 95 ? -2.040 4.032 11.848 1.00 91.81 95 GLU A N 1
ATOM 750 C CA . GLU A 1 95 ? -3.170 4.935 12.058 1.00 91.81 95 GLU A CA 1
ATOM 751 C C . GLU A 1 95 ? -4.465 4.174 12.369 1.00 91.81 95 GLU A C 1
ATOM 753 O O . GLU A 1 95 ? -5.186 4.488 13.316 1.00 91.81 95 GLU A O 1
ATOM 758 N N . LEU A 1 96 ? -4.745 3.102 11.624 1.00 89.88 96 LEU A N 1
ATOM 759 C CA . LEU A 1 96 ? -5.939 2.290 11.854 1.00 89.88 96 LEU A CA 1
ATOM 760 C C . LEU A 1 96 ? -5.944 1.620 13.234 1.00 89.88 96 LEU A C 1
ATOM 762 O O . LEU A 1 96 ? -7.011 1.530 13.842 1.00 89.88 96 LEU A O 1
ATOM 766 N N . LYS A 1 97 ? -4.770 1.187 13.719 1.00 88.00 97 LYS A N 1
ATOM 767 C CA . LYS A 1 97 ? -4.592 0.604 15.058 1.00 88.00 97 LYS A CA 1
ATOM 768 C C . LYS A 1 97 ? -4.713 1.640 16.174 1.00 88.00 97 LYS A C 1
ATOM 770 O O . LYS A 1 97 ? -5.251 1.320 17.229 1.00 88.00 97 LYS A O 1
ATOM 775 N N . ASN A 1 98 ? -4.223 2.862 15.969 1.00 84.38 98 ASN A N 1
ATOM 776 C CA . ASN A 1 98 ? -4.352 3.933 16.961 1.00 84.38 98 ASN A CA 1
ATOM 777 C C . ASN A 1 98 ? -5.829 4.295 17.166 1.00 84.38 98 ASN A C 1
ATOM 779 O O . ASN A 1 98 ? -6.315 4.245 18.288 1.00 84.38 98 ASN A O 1
ATOM 783 N N . ASN A 1 99 ? -6.570 4.467 16.069 1.00 74.38 99 ASN A N 1
ATOM 784 C CA . ASN A 1 99 ? -8.016 4.719 16.071 1.00 74.38 99 ASN A CA 1
ATOM 785 C C . ASN A 1 99 ? -8.880 3.510 16.513 1.00 74.38 99 ASN A C 1
ATOM 787 O O . ASN A 1 99 ? -10.096 3.528 16.328 1.00 74.38 99 ASN A O 1
ATOM 791 N N . GLU A 1 100 ? -8.288 2.388 16.931 1.00 65.12 100 GLU A N 1
ATOM 792 C CA . GLU A 1 100 ? -8.997 1.263 17.570 1.00 65.12 100 GLU A CA 1
ATOM 793 C C . GLU A 1 100 ? -8.941 1.339 19.105 1.00 65.12 100 GLU A C 1
ATOM 795 O O . GLU A 1 100 ? -9.717 0.659 19.770 1.00 65.12 100 GLU A O 1
ATOM 800 N N . ASN A 1 101 ? -8.016 2.134 19.656 1.00 58.09 101 ASN A N 1
ATOM 801 C CA . ASN A 1 101 ? -7.780 2.259 21.097 1.00 58.09 101 ASN A CA 1
ATOM 802 C C . ASN A 1 101 ? -8.379 3.538 21.714 1.00 58.09 101 ASN A C 1
ATOM 804 O O . ASN A 1 101 ? -8.287 3.698 22.931 1.00 58.09 101 ASN A O 1
ATOM 808 N N . ASP A 1 102 ? -8.980 4.401 20.889 1.00 51.19 102 ASP A N 1
ATOM 809 C CA . ASP A 1 102 ? -9.783 5.572 21.280 1.00 51.19 102 ASP A CA 1
ATOM 810 C C . ASP A 1 102 ? -11.287 5.241 21.248 1.00 51.19 102 ASP A C 1
ATOM 812 O O . ASP A 1 102 ? -12.013 5.682 22.171 1.00 51.19 102 ASP A O 1
#

pLDDT: mean 82.71, std 11.88, range [51.19, 94.88]

Sequence (102 aa):
MGQMKAYLIEKLSGINYRMTVHEGDAKRRLAVEAANIFLLPKHEIPVEYEKQFQGLLDLIEASMPFNGLTPTNLKGLRNPPAVKYIKLLLDIQSELKNNEND

Secondary structure (DSSP, 8-state):
--HHHHHHHHHHHHHHHHHTT-GGGHHHHHHHHHHHHHTS-GGGS-HHHHHHHHHHHHHHHTTS-TT-S--S--TT--HHHHHHHHHHHHHHHHHHHHTT--